Protein AF-A0A8G2L8F6-F1 (afdb_monomer)

pLDDT: mean 79.3, std 14.51, range [40.34, 96.12]

Radius of gyration: 39.28 Å; Cα contacts (8 Å, |Δi|>4): 86; chains: 1; bounding box: 61×31×142 Å

Secondary structure (DSSP, 8-state):
-----------------TTSPPHHHHHHHHHHHHHHHHHHHHHHHHHHHHHHHHHHTS---SSPEE--S-HHHHHHHHHHHHHPBPTTS-BS----HHHHHHHHHHHEE-TTSPBPPHHHHHHHHSTT--TTSPPGGGS---

Organism: Flavobacterium psychrophilum (NCBI:txid96345)

Nearest PDB structures (foldseek):
  1jqj-assembly2_D  TM=2.319E-01  e=8.504E+00  Escherichia coli

Solvent-accessible surface area (backbone atoms only — not comparable to full-atom values): 8877 Å² total; per-residue (Å²): 136,87,80,84,82,78,79,88,75,84,83,91,74,84,88,74,67,83,87,57,74,59,64,68,59,51,52,54,53,51,54,51,49,55,52,50,54,53,52,53,51,55,51,52,54,49,52,53,49,52,51,53,49,57,58,64,62,54,80,68,59,97,61,61,49,71,37,88,58,71,67,60,62,60,37,48,54,52,35,46,34,44,68,46,61,44,100,85,75,49,41,76,40,90,70,56,65,68,57,54,29,50,52,48,42,60,37,32,24,38,68,86,70,43,78,50,57,57,67,60,48,41,55,58,51,34,86,86,61,71,90,76,64,80,69,78,80,76,61,76,82,126

Sequence (142 aa):
MNEEICEYKQSEVYFINNKLLDYRKQCKALLKQIQNEKILKCQLEKEQLEEKSKMALEIKPSFKIQINGPINILTDAYKKMMYEIKPNGTPYIQYKIKEVTKFICDNYIDEHGNELSPLTIRTYLSPTRSDKDPNNDWKIKL

Structure (mmCIF, N/CA/C/O backbone):
data_AF-A0A8G2L8F6-F1
#
_entry.id   AF-A0A8G2L8F6-F1
#
loop_
_atom_site.group_PDB
_atom_site.id
_atom_site.type_symbol
_atom_site.label_atom_id
_atom_site.label_alt_id
_atom_site.label_comp_id
_atom_site.label_asym_id
_atom_site.label_entity_id
_atom_site.label_seq_id
_atom_site.pdbx_PDB_ins_code
_atom_site.Cartn_x
_atom_site.Cartn_y
_atom_site.Cartn_z
_atom_site.occupancy
_atom_site.B_iso_or_equiv
_atom_site.auth_seq_id
_atom_site.auth_comp_id
_atom_site.auth_asym_id
_atom_site.auth_atom_id
_atom_site.pdbx_PDB_model_num
ATOM 1 N N . MET A 1 1 ? -41.740 -8.939 103.542 1.00 40.34 1 MET A N 1
ATOM 2 C CA . MET A 1 1 ? -41.390 -9.612 102.276 1.00 40.34 1 MET A CA 1
ATOM 3 C C . MET A 1 1 ? -41.353 -8.548 101.199 1.00 40.34 1 MET A C 1
ATOM 5 O O . MET A 1 1 ? -42.232 -7.699 101.197 1.00 40.34 1 MET A O 1
ATOM 9 N N . ASN A 1 2 ? -40.265 -8.546 100.432 1.00 53.47 2 ASN A N 1
ATOM 10 C CA . ASN A 1 2 ? -39.854 -7.529 99.463 1.00 53.47 2 ASN A CA 1
ATOM 11 C C . ASN A 1 2 ? -40.694 -7.578 98.190 1.00 53.47 2 ASN A C 1
ATOM 13 O O . ASN A 1 2 ? -41.045 -8.674 97.778 1.00 53.47 2 ASN A O 1
ATOM 17 N N . GLU A 1 3 ? -40.852 -6.440 97.519 1.00 56.56 3 GLU A N 1
ATOM 18 C CA . GLU A 1 3 ? -41.017 -6.384 96.062 1.00 56.56 3 GLU A CA 1
ATOM 19 C C . GLU A 1 3 ? -40.528 -5.008 95.577 1.00 56.56 3 GLU A C 1
ATOM 21 O O . GLU A 1 3 ? -41.274 -4.036 95.491 1.00 56.56 3 GLU A O 1
ATOM 26 N N . GLU A 1 4 ? -39.216 -4.899 95.342 1.00 61.88 4 GLU A N 1
ATOM 27 C CA . GLU A 1 4 ? -38.662 -3.791 94.563 1.00 61.88 4 GLU A CA 1
ATOM 28 C C . GLU A 1 4 ? -39.094 -3.980 93.105 1.00 61.88 4 GLU A C 1
ATOM 30 O O . GLU A 1 4 ? -38.761 -4.979 92.466 1.00 61.88 4 GLU A O 1
ATOM 35 N N . ILE A 1 5 ? -39.860 -3.025 92.580 1.00 66.06 5 ILE A N 1
ATOM 36 C CA . ILE A 1 5 ? -40.284 -3.019 91.181 1.00 66.06 5 ILE A CA 1
ATOM 37 C C . ILE A 1 5 ? -39.079 -2.587 90.342 1.00 66.06 5 ILE A C 1
ATOM 39 O O . ILE A 1 5 ? -38.705 -1.416 90.326 1.00 66.06 5 ILE A O 1
ATOM 43 N N . CYS A 1 6 ? -38.448 -3.533 89.650 1.00 64.56 6 CYS A N 1
ATOM 44 C CA . CYS A 1 6 ? -37.399 -3.208 88.691 1.00 64.56 6 CYS A CA 1
ATOM 45 C C . CYS A 1 6 ? -38.013 -2.564 87.437 1.00 64.56 6 CYS A C 1
ATOM 47 O O . CYS A 1 6 ? -38.736 -3.220 86.686 1.00 64.56 6 CYS A O 1
ATOM 49 N N . GLU A 1 7 ? -37.697 -1.293 87.179 1.00 68.50 7 GLU A N 1
ATOM 50 C CA . GLU A 1 7 ? -38.024 -0.640 85.909 1.00 68.50 7 GLU A CA 1
ATOM 51 C C . GLU A 1 7 ? -37.225 -1.265 84.758 1.00 68.50 7 GLU A C 1
ATOM 53 O O . GLU A 1 7 ? -35.993 -1.333 84.782 1.00 68.50 7 GLU A O 1
ATOM 58 N N . TYR A 1 8 ? -37.932 -1.703 83.716 1.00 67.12 8 TYR A N 1
ATOM 59 C CA . TYR A 1 8 ? -37.313 -2.207 82.496 1.00 67.12 8 TYR A CA 1
ATOM 60 C C . TYR A 1 8 ? -36.622 -1.065 81.735 1.00 67.12 8 TYR A C 1
ATOM 62 O O . TYR A 1 8 ? -37.269 -0.098 81.335 1.00 67.12 8 TYR A O 1
ATOM 70 N N . LYS A 1 9 ? -35.313 -1.196 81.486 1.00 68.69 9 LYS A N 1
ATOM 71 C CA . LYS A 1 9 ? -34.552 -0.312 80.589 1.00 68.69 9 LYS A CA 1
ATOM 72 C C . LYS A 1 9 ? -34.120 -1.086 79.351 1.00 68.69 9 LYS A C 1
ATOM 74 O O . LYS A 1 9 ? -33.413 -2.087 79.450 1.00 68.69 9 LYS A O 1
ATOM 79 N N . GLN A 1 10 ? -34.540 -0.610 78.183 1.00 64.50 10 GLN A N 1
ATOM 80 C CA . GLN A 1 10 ? -34.132 -1.178 76.903 1.00 64.50 10 GLN A CA 1
ATOM 81 C C . GLN A 1 10 ? -32.658 -0.835 76.629 1.00 64.50 10 GLN A C 1
ATOM 83 O O . GLN A 1 10 ? -32.225 0.295 76.839 1.00 64.50 10 GLN A O 1
ATOM 88 N N . SER A 1 11 ? -31.874 -1.823 76.197 1.00 64.94 11 SER A N 1
ATOM 89 C CA . SER A 1 11 ? -30.450 -1.649 75.890 1.00 64.94 11 SER A CA 1
ATOM 90 C C . SER A 1 11 ? -30.260 -0.837 74.602 1.00 64.94 11 SER A C 1
ATOM 92 O O . SER A 1 11 ? -30.770 -1.221 73.551 1.00 64.94 11 SER A O 1
ATOM 94 N N . GLU A 1 12 ? -29.492 0.254 74.661 1.00 69.62 12 GLU A N 1
ATOM 95 C CA . GLU A 1 12 ? -29.012 0.966 73.472 1.00 69.62 12 GLU A CA 1
ATOM 96 C C . GLU A 1 12 ? -27.651 0.418 73.036 1.00 69.62 12 GLU A C 1
ATOM 98 O O . GLU A 1 12 ? -26.626 0.905 73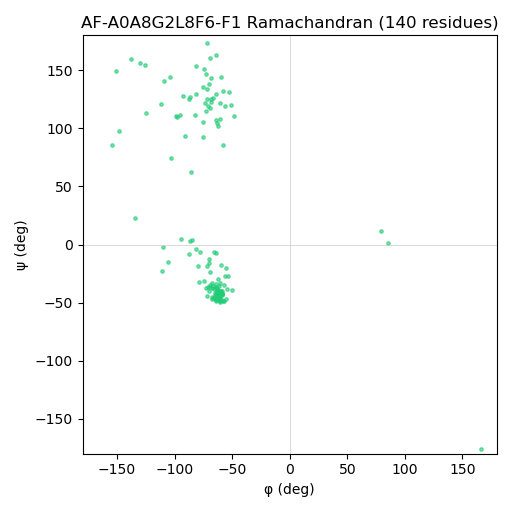.500 1.00 69.62 12 GLU A O 1
ATOM 103 N N . VAL A 1 13 ? -27.605 -0.550 72.114 1.00 63.72 13 VAL A N 1
ATOM 104 C CA . VAL A 1 13 ? -26.415 -0.712 71.258 1.00 63.72 13 VAL A CA 1
ATOM 105 C C . VAL A 1 13 ? -26.809 -1.253 69.883 1.00 63.72 13 VAL A C 1
ATOM 107 O O . VAL A 1 13 ? -26.926 -2.458 69.670 1.00 63.72 13 VAL A O 1
ATOM 110 N N . TYR A 1 14 ? -26.940 -0.362 68.903 1.00 60.81 14 TYR A N 1
ATOM 111 C CA . TYR A 1 14 ? -26.809 -0.733 67.494 1.00 60.81 14 TYR A CA 1
ATOM 112 C C . TYR A 1 14 ? -25.315 -0.769 67.161 1.00 60.81 14 TYR A C 1
ATOM 114 O O . TYR A 1 14 ? -24.636 0.256 67.156 1.00 60.81 14 TYR A O 1
ATOM 122 N N . PHE A 1 15 ? -24.781 -1.962 66.905 1.00 64.44 15 PHE A N 1
ATOM 123 C CA . PHE A 1 15 ? -23.413 -2.139 66.427 1.00 64.44 15 PHE A CA 1
ATOM 124 C C . PHE A 1 15 ? -23.258 -1.480 65.045 1.00 64.44 15 PHE A C 1
ATOM 126 O O . PHE A 1 15 ? -23.724 -2.011 64.03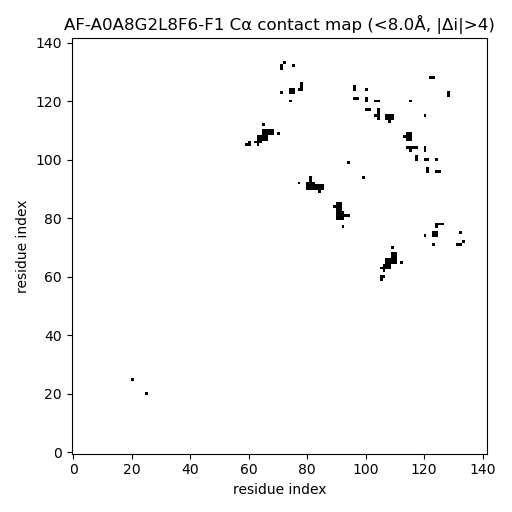8 1.00 64.44 15 PHE A O 1
A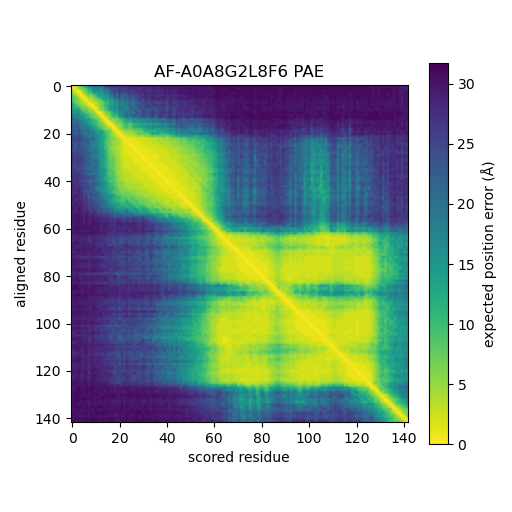TOM 133 N N . ILE A 1 16 ? -22.603 -0.316 64.987 1.00 62.03 16 ILE A N 1
ATOM 134 C CA . ILE A 1 16 ? -22.222 0.337 63.729 1.00 62.03 16 ILE A CA 1
ATOM 135 C C . ILE A 1 16 ? -20.777 -0.060 63.420 1.00 62.03 16 ILE A C 1
ATOM 137 O O . ILE A 1 16 ? -19.836 0.325 64.115 1.00 62.03 16 ILE A O 1
ATOM 141 N N . ASN A 1 17 ? -20.587 -0.861 62.371 1.00 66.88 17 ASN A N 1
ATOM 142 C CA . ASN A 1 17 ? -19.259 -1.268 61.927 1.00 66.88 17 ASN A CA 1
ATOM 143 C C . ASN A 1 17 ? -18.558 -0.110 61.196 1.00 66.88 17 ASN A C 1
ATOM 14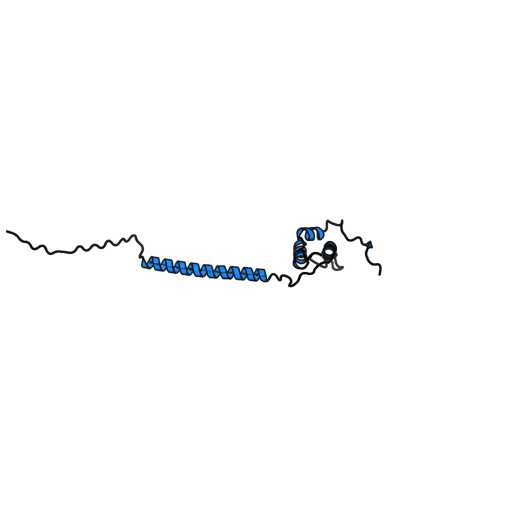5 O O . ASN A 1 17 ? -18.661 0.023 59.977 1.00 66.88 17 ASN A O 1
ATOM 149 N N . ASN A 1 18 ? -17.789 0.690 61.935 1.00 66.19 18 ASN A N 1
ATOM 150 C CA . ASN A 1 18 ? -17.025 1.823 61.398 1.00 66.19 18 ASN A CA 1
ATOM 151 C C . ASN A 1 18 ? -15.911 1.431 60.403 1.00 66.19 18 ASN A C 1
ATOM 153 O O . ASN A 1 18 ? -15.300 2.315 59.805 1.00 66.19 18 ASN A O 1
ATOM 157 N N . LYS A 1 19 ? -15.617 0.133 60.217 1.00 71.94 19 LYS A N 1
ATOM 158 C CA . LYS A 1 19 ? -14.649 -0.332 59.206 1.00 71.94 19 LYS A CA 1
ATOM 159 C C . LYS A 1 19 ? -15.248 -0.386 57.800 1.00 71.94 19 LYS A C 1
ATOM 161 O O . LYS A 1 19 ? -14.498 -0.442 56.828 1.00 71.94 19 LYS A O 1
ATOM 166 N N . LEU A 1 20 ? -16.575 -0.398 57.677 1.00 69.00 20 LEU A N 1
ATOM 167 C CA . LEU A 1 20 ? -17.252 -0.385 56.384 1.00 69.00 20 LEU A CA 1
ATOM 168 C C . LEU A 1 20 ? -17.433 1.060 55.917 1.00 69.00 20 LEU A C 1
ATOM 170 O O . LEU A 1 20 ? -17.980 1.896 56.635 1.00 69.00 20 LEU A O 1
ATOM 174 N N . LEU A 1 21 ? -16.982 1.358 54.695 1.00 69.25 21 LEU A N 1
ATOM 175 C CA . LEU A 1 21 ? -17.289 2.638 54.062 1.00 69.25 21 LEU A CA 1
ATOM 176 C C . LEU A 1 21 ? -18.803 2.794 53.917 1.00 69.25 21 LEU A C 1
ATOM 178 O O . LEU A 1 21 ? -19.504 1.844 53.575 1.00 69.25 21 LEU A O 1
ATOM 182 N N . ASP A 1 22 ? -19.282 4.024 54.078 1.00 80.62 22 ASP A N 1
ATOM 183 C CA . ASP A 1 22 ? -20.681 4.374 53.855 1.00 80.62 22 ASP A CA 1
ATOM 184 C C . ASP A 1 22 ? -21.162 3.882 52.475 1.00 80.62 22 ASP A C 1
ATOM 186 O O . ASP A 1 22 ? -20.625 4.263 51.429 1.00 80.62 22 ASP A O 1
ATOM 190 N N . TYR A 1 23 ? -22.176 3.016 52.477 1.00 83.88 23 TYR A N 1
ATOM 191 C CA . TYR A 1 23 ? -22.697 2.366 51.273 1.00 83.88 23 TYR A CA 1
ATOM 192 C C . TYR A 1 23 ? -23.142 3.379 50.208 1.00 83.88 23 TYR A C 1
ATOM 194 O O . TYR A 1 23 ? -22.932 3.182 49.009 1.00 83.88 23 TYR A O 1
ATOM 202 N N . ARG A 1 24 ? -23.691 4.523 50.630 1.00 84.44 24 ARG A N 1
ATOM 203 C CA . ARG A 1 24 ? -24.129 5.586 49.722 1.00 84.44 24 ARG A CA 1
ATOM 204 C C . ARG A 1 24 ? -22.937 6.263 49.046 1.00 84.44 24 ARG A C 1
ATOM 206 O O . ARG A 1 24 ? -23.026 6.596 47.862 1.00 84.44 24 ARG A O 1
ATOM 213 N N . LYS A 1 25 ? -21.815 6.441 49.754 1.00 87.25 25 LYS A N 1
ATOM 214 C CA . LYS A 1 25 ? -20.548 6.907 49.158 1.00 87.25 25 LYS A CA 1
ATOM 215 C C . LYS A 1 25 ? -20.012 5.906 48.134 1.00 87.25 25 LYS A C 1
ATOM 217 O O . LYS A 1 25 ? -19.609 6.333 47.054 1.00 87.25 25 LYS A O 1
ATOM 222 N N . GLN A 1 26 ? -20.075 4.606 48.425 1.00 85.94 26 GLN A N 1
ATOM 223 C CA . GLN A 1 26 ? -19.657 3.559 47.481 1.00 85.94 26 GLN A CA 1
ATOM 224 C C . GLN A 1 26 ? -20.513 3.570 46.206 1.00 85.94 26 GLN A C 1
ATOM 226 O O . GLN A 1 26 ? -19.972 3.598 45.102 1.00 85.94 26 GLN A O 1
ATOM 231 N N . CYS A 1 27 ? -21.840 3.669 46.342 1.00 89.25 27 CYS A N 1
ATOM 232 C CA . CYS A 1 27 ? -22.753 3.765 45.198 1.00 89.25 27 CYS A CA 1
ATOM 233 C C . CYS A 1 27 ? -22.449 4.985 44.313 1.00 89.25 27 CYS A C 1
ATOM 235 O O . CYS A 1 27 ? -22.441 4.881 43.087 1.00 89.25 27 CYS A O 1
ATOM 237 N N . LYS A 1 28 ? -22.159 6.147 44.917 1.00 93.88 28 LYS A N 1
ATOM 238 C CA . LYS A 1 28 ? -21.779 7.362 44.172 1.00 93.88 28 LYS A CA 1
ATOM 239 C C . LYS A 1 28 ? -20.453 7.198 43.428 1.00 93.88 28 LYS A C 1
ATOM 241 O O . LYS A 1 28 ? -20.346 7.642 42.287 1.00 93.88 28 LYS A O 1
ATOM 246 N N . ALA A 1 29 ? -19.458 6.577 44.062 1.00 89.56 29 ALA A N 1
ATOM 247 C CA . ALA A 1 29 ? -18.168 6.308 43.433 1.00 89.56 29 ALA A CA 1
ATOM 248 C C . ALA A 1 29 ? -18.322 5.363 42.232 1.00 89.56 29 ALA A C 1
ATOM 250 O O . ALA A 1 29 ? -17.801 5.656 41.156 1.00 89.56 29 ALA A O 1
ATOM 251 N N . LEU A 1 30 ? -19.119 4.302 42.385 1.00 93.25 30 LEU A N 1
ATOM 252 C CA . LEU A 1 30 ? -19.406 3.350 41.316 1.00 93.25 30 LEU A CA 1
ATOM 253 C C . LEU A 1 30 ? -20.136 4.009 40.137 1.00 93.25 30 LEU A C 1
ATOM 255 O O . LEU A 1 30 ? -19.749 3.820 38.987 1.00 93.25 30 LEU A O 1
ATOM 259 N N . LEU A 1 31 ? -21.147 4.842 40.404 1.00 95.00 31 LEU A N 1
ATOM 260 C CA . LEU A 1 31 ? -21.847 5.594 39.354 1.00 95.00 31 LEU A CA 1
ATOM 261 C C . LEU A 1 31 ? -20.896 6.493 38.559 1.00 95.00 31 LEU A C 1
ATOM 263 O O . LEU A 1 31 ? -20.974 6.538 37.331 1.00 95.00 31 LEU A O 1
ATOM 267 N N . LYS A 1 32 ? -19.977 7.175 39.251 1.00 95.56 32 LYS A N 1
ATOM 268 C CA . LYS A 1 32 ? -18.961 8.016 38.610 1.00 95.56 32 LYS A CA 1
ATOM 269 C C . LYS A 1 32 ? -18.014 7.186 37.741 1.00 95.56 32 LYS A C 1
ATOM 271 O O . LYS A 1 32 ? -17.693 7.599 36.631 1.00 95.56 32 LYS A O 1
ATOM 276 N N . GLN A 1 33 ? -17.601 6.013 38.218 1.00 94.44 33 GLN A N 1
ATOM 277 C CA . GLN A 1 33 ? -16.764 5.102 37.442 1.00 94.44 33 GLN A CA 1
ATOM 278 C C . GLN A 1 33 ? -17.473 4.646 36.158 1.00 94.44 33 GLN A C 1
ATOM 280 O O . GLN A 1 33 ? -16.911 4.790 35.077 1.00 94.44 33 GLN A O 1
ATOM 285 N N . ILE A 1 34 ? -18.733 4.211 36.254 1.00 96.12 34 ILE A N 1
ATOM 286 C CA . ILE A 1 34 ? -19.535 3.790 35.093 1.00 96.12 34 ILE A CA 1
ATOM 287 C C . ILE A 1 34 ? -19.687 4.933 34.077 1.00 96.12 34 ILE A C 1
ATOM 289 O O . ILE A 1 34 ? -19.625 4.713 32.867 1.00 96.12 34 ILE A O 1
ATOM 293 N N . GLN A 1 35 ? -19.893 6.168 34.542 1.00 94.81 35 GLN A N 1
ATOM 294 C CA . GLN A 1 35 ? -19.975 7.331 33.654 1.00 94.81 35 GLN A CA 1
ATOM 295 C C . GLN A 1 35 ? -18.649 7.599 32.937 1.00 94.81 35 GLN A C 1
ATOM 297 O O . GLN A 1 35 ? -18.650 7.832 31.728 1.00 94.81 35 GLN A O 1
ATOM 302 N N . ASN A 1 36 ? -17.527 7.515 33.652 1.00 95.56 36 ASN A N 1
ATOM 303 C CA . ASN A 1 36 ? -16.202 7.684 33.062 1.00 95.56 36 ASN A CA 1
ATOM 304 C C . ASN A 1 36 ? -15.902 6.605 32.014 1.00 95.56 36 ASN A C 1
ATOM 306 O O . ASN A 1 36 ? -15.442 6.933 30.922 1.00 95.56 36 ASN A O 1
ATOM 310 N N . GLU A 1 37 ? -16.209 5.339 32.307 1.00 94.69 37 GLU A N 1
ATOM 311 C CA . GLU A 1 37 ? -16.034 4.228 31.363 1.00 94.69 37 GLU A CA 1
ATOM 312 C C . GLU A 1 37 ? -16.844 4.446 30.075 1.00 94.69 37 GLU A C 1
ATOM 314 O O . GLU A 1 37 ? -16.335 4.230 28.975 1.00 94.69 37 GLU A O 1
ATOM 319 N N . LYS A 1 38 ? -18.078 4.960 30.185 1.00 94.31 38 LYS A N 1
ATOM 320 C CA . LYS A 1 38 ? -18.897 5.320 29.014 1.00 94.31 38 LYS 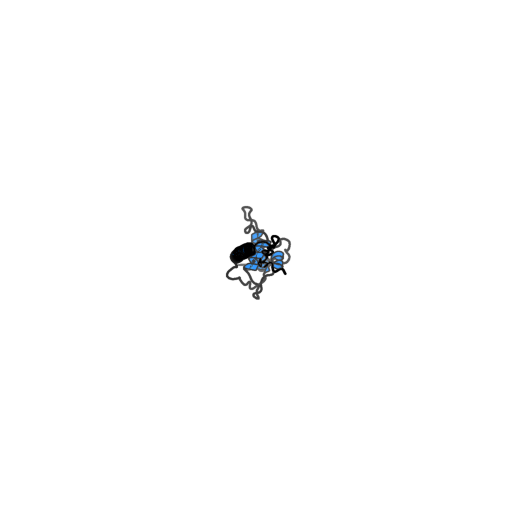A CA 1
ATOM 321 C C . LYS A 1 38 ? -18.268 6.431 28.174 1.00 94.31 38 LYS A C 1
ATOM 323 O O . LYS A 1 38 ? -18.273 6.335 26.950 1.00 94.31 38 LYS A O 1
ATOM 328 N N . ILE A 1 39 ? -17.731 7.473 28.811 1.00 95.81 39 ILE A N 1
ATOM 329 C CA . ILE A 1 39 ? -17.082 8.590 28.106 1.00 95.81 39 ILE A CA 1
ATOM 330 C C . ILE A 1 39 ? -15.842 8.098 27.356 1.00 95.81 39 ILE A C 1
ATOM 332 O O . ILE A 1 39 ? -15.701 8.392 26.169 1.00 95.81 39 ILE A O 1
ATOM 336 N N . LEU A 1 40 ? -14.992 7.311 28.021 1.00 94.50 40 LEU A N 1
ATOM 337 C CA . LEU A 1 40 ? -13.789 6.728 27.420 1.00 94.50 40 LEU A CA 1
ATOM 338 C C . LEU A 1 40 ? -14.132 5.850 26.213 1.00 94.50 40 LEU A C 1
ATOM 340 O O . LEU A 1 40 ? -13.498 5.960 25.166 1.00 94.50 40 LEU A O 1
ATOM 344 N N . LYS A 1 41 ? -15.181 5.027 26.323 1.00 94.69 41 LYS A N 1
ATOM 345 C CA . LYS A 1 41 ? -15.639 4.192 25.209 1.00 94.69 41 LYS A CA 1
ATOM 346 C C . LYS A 1 41 ? -16.085 5.032 24.005 1.00 94.69 41 LYS A C 1
ATOM 348 O O . LYS A 1 41 ? -15.663 4.753 22.888 1.00 94.69 41 LYS A O 1
ATOM 353 N N . CYS A 1 42 ? -16.863 6.093 24.231 1.00 92.00 42 CYS A N 1
ATOM 354 C CA . CYS A 1 42 ? -17.269 7.014 23.165 1.00 92.00 42 CYS A CA 1
ATOM 355 C C . CYS A 1 42 ? -16.077 7.723 22.499 1.00 92.00 42 CYS A C 1
ATOM 357 O O . CYS A 1 42 ? -16.128 8.003 21.304 1.00 92.00 42 CYS A O 1
ATOM 359 N N . GLN A 1 43 ? -15.026 8.056 23.254 1.00 93.50 43 GLN A N 1
ATOM 360 C CA . GLN A 1 43 ? -13.813 8.670 22.700 1.00 93.50 43 GLN A CA 1
ATOM 361 C C . GLN A 1 43 ? -13.062 7.686 21.797 1.00 93.50 43 GLN A C 1
ATOM 363 O O . GLN A 1 43 ? -12.773 8.022 20.652 1.00 93.50 43 GLN A O 1
ATOM 368 N N . LEU A 1 44 ? -12.863 6.449 22.260 1.00 92.81 44 LEU A N 1
ATOM 369 C CA . LEU A 1 44 ? -12.229 5.390 21.469 1.00 92.81 44 LEU A CA 1
ATOM 370 C C . LEU A 1 44 ? -12.996 5.079 20.177 1.00 92.81 44 LEU A C 1
ATOM 372 O O . LEU A 1 44 ? -12.391 4.914 19.122 1.00 92.81 44 LEU A O 1
ATOM 376 N N . GLU A 1 45 ? -14.327 5.016 20.232 1.00 92.12 45 GLU A N 1
ATOM 377 C CA . GLU A 1 45 ? -15.155 4.775 19.043 1.00 92.12 45 GLU A CA 1
ATOM 378 C C . GLU A 1 45 ? -15.010 5.899 18.001 1.00 92.12 45 GLU A C 1
ATOM 380 O O . GLU A 1 45 ? -14.955 5.622 16.800 1.00 92.12 45 GLU A O 1
ATOM 385 N N . LYS A 1 46 ? -14.895 7.159 18.444 1.00 89.06 46 LYS A N 1
ATOM 386 C CA . LYS A 1 46 ? -14.637 8.302 17.554 1.00 89.06 46 LYS A CA 1
ATOM 387 C C . LYS A 1 46 ? -13.254 8.228 16.919 1.00 89.06 46 LYS A C 1
ATOM 389 O O . LYS A 1 46 ? -13.156 8.378 15.706 1.00 89.06 46 LYS A O 1
ATOM 394 N N . GLU A 1 47 ? -12.219 7.939 17.702 1.00 86.56 47 GLU A N 1
ATOM 395 C CA . GLU A 1 47 ? -10.849 7.781 17.195 1.00 86.56 47 GLU A CA 1
ATOM 396 C C . GLU A 1 47 ? -10.767 6.664 16.145 1.00 86.56 47 GLU A C 1
ATOM 398 O O . GLU A 1 47 ? -10.203 6.863 15.071 1.00 86.56 47 GLU A O 1
ATOM 403 N N . GLN A 1 48 ? -11.419 5.523 16.391 1.00 85.31 48 GLN A N 1
ATOM 404 C CA . GLN A 1 48 ? -11.488 4.423 15.424 1.00 85.31 48 GLN A CA 1
ATOM 405 C C . GLN A 1 48 ? -12.236 4.804 14.140 1.00 85.31 48 GLN A C 1
ATOM 407 O O . GLN A 1 48 ? -11.875 4.347 13.053 1.00 85.31 48 GLN A O 1
ATOM 412 N N . LEU A 1 49 ? -13.297 5.610 14.235 1.00 81.06 49 LEU A N 1
ATOM 413 C CA . LEU A 1 49 ? -14.031 6.090 13.063 1.00 81.06 49 LEU A CA 1
ATOM 414 C C . LEU A 1 49 ? -13.202 7.107 12.263 1.00 81.06 49 LEU A C 1
ATOM 416 O O . LEU A 1 49 ? -13.182 7.061 11.030 1.00 81.06 49 LEU A O 1
ATOM 420 N N . GLU A 1 50 ? -12.483 7.995 12.945 1.00 79.19 50 GLU A N 1
ATOM 421 C CA . GLU A 1 50 ? -11.541 8.935 12.333 1.00 79.19 50 GLU A CA 1
ATOM 422 C C . GLU A 1 50 ? -10.374 8.211 11.648 1.00 79.19 50 GLU A C 1
ATOM 424 O O . GLU A 1 50 ? -9.980 8.575 10.543 1.00 79.19 50 GLU A O 1
ATOM 429 N N . GLU A 1 51 ? -9.847 7.147 12.247 1.00 75.69 51 GLU A N 1
ATOM 430 C CA . GLU A 1 51 ? -8.794 6.333 11.640 1.00 75.69 51 GLU A CA 1
ATOM 431 C C 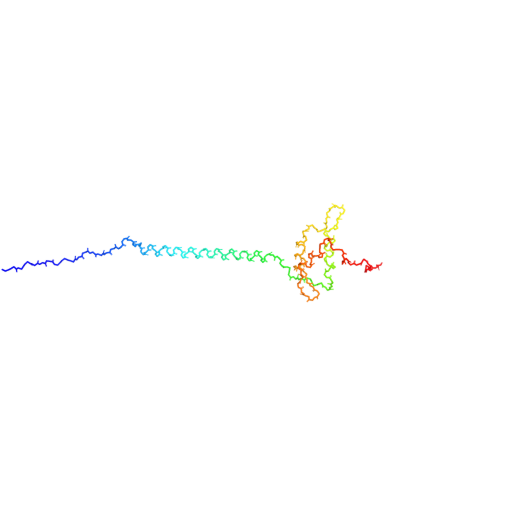. GLU A 1 51 ? -9.306 5.580 10.403 1.00 75.69 51 GLU A C 1
ATOM 433 O O . GLU A 1 51 ? -8.694 5.649 9.337 1.00 75.69 51 GLU A O 1
ATOM 438 N N . LYS A 1 52 ? -10.491 4.961 10.483 1.00 71.75 52 LYS A N 1
ATOM 439 C CA . LYS A 1 52 ? -11.137 4.307 9.330 1.00 71.75 52 LYS A CA 1
ATOM 440 C C . LYS A 1 52 ? -11.455 5.279 8.198 1.00 71.75 52 LYS A C 1
ATOM 442 O O . LYS A 1 52 ? -11.288 4.928 7.034 1.00 71.75 52 LYS A O 1
ATOM 447 N N . SER A 1 53 ? -11.908 6.490 8.515 1.00 63.75 53 SER A N 1
ATOM 448 C CA . SER A 1 53 ? -12.184 7.523 7.508 1.00 63.75 53 SER A CA 1
ATOM 449 C C . SER A 1 53 ? -10.902 8.081 6.886 1.00 63.75 53 SER A C 1
ATOM 451 O O . SER A 1 53 ? -10.867 8.274 5.675 1.00 63.75 53 SER A O 1
ATOM 453 N N . LYS A 1 54 ? -9.814 8.237 7.653 1.00 63.22 54 LYS A N 1
ATOM 454 C CA . LYS A 1 54 ? -8.478 8.549 7.109 1.00 63.22 54 LYS A CA 1
ATOM 455 C C . LYS A 1 54 ? -7.944 7.434 6.207 1.00 63.22 54 LYS A C 1
ATOM 457 O O . LYS A 1 54 ? -7.371 7.732 5.166 1.00 63.22 54 LYS A O 1
ATOM 462 N N . MET A 1 55 ? -8.178 6.167 6.554 1.00 59.75 55 MET A N 1
ATOM 463 C CA . MET A 1 55 ? -7.848 5.032 5.685 1.00 59.75 55 MET A CA 1
ATOM 464 C C . MET A 1 55 ? -8.717 4.990 4.420 1.00 59.75 55 MET A C 1
ATOM 466 O O . MET A 1 55 ? -8.218 4.668 3.350 1.00 59.75 55 MET A O 1
ATOM 470 N N . ALA A 1 56 ? -10.001 5.348 4.513 1.00 55.22 56 ALA A N 1
ATOM 471 C CA . ALA A 1 56 ? -10.898 5.451 3.359 1.00 55.22 56 ALA A CA 1
ATOM 472 C C . ALA A 1 56 ? -10.593 6.665 2.455 1.00 55.22 56 ALA A C 1
ATOM 474 O O . ALA A 1 56 ? -11.009 6.685 1.299 1.00 55.22 56 ALA A O 1
ATOM 475 N N . LEU A 1 57 ? -9.861 7.659 2.972 1.00 54.12 57 LEU A N 1
ATOM 476 C CA . LEU A 1 57 ? -9.313 8.791 2.219 1.00 54.12 57 LEU A CA 1
ATOM 477 C C . LEU A 1 57 ? -8.007 8.451 1.480 1.00 54.12 57 LEU A C 1
ATOM 479 O O . LEU A 1 57 ? -7.530 9.291 0.715 1.00 54.12 57 LEU A O 1
ATOM 483 N N . GLU A 1 58 ? -7.439 7.243 1.631 1.00 57.03 58 GLU A N 1
ATOM 484 C CA . GLU A 1 58 ? -6.569 6.717 0.575 1.00 57.03 58 GLU A CA 1
ATOM 485 C C . GLU A 1 58 ? -7.451 6.573 -0.668 1.00 57.03 58 GLU A C 1
ATOM 487 O O . GLU A 1 58 ? -8.278 5.667 -0.745 1.00 57.03 58 GLU A O 1
ATOM 492 N N . ILE A 1 59 ? -7.327 7.528 -1.596 1.00 61.25 59 ILE A N 1
ATOM 493 C CA . ILE A 1 59 ? -8.062 7.608 -2.861 1.00 61.25 59 ILE A CA 1
ATOM 494 C C . ILE A 1 59 ? -7.788 6.320 -3.637 1.00 61.25 59 ILE A C 1
ATOM 496 O O . ILE A 1 59 ? -6.860 6.234 -4.440 1.00 61.25 59 ILE A O 1
ATOM 500 N N . LYS A 1 60 ? -8.573 5.282 -3.359 1.00 60.28 60 LYS A N 1
ATOM 501 C CA . LYS A 1 60 ? -8.542 4.050 -4.125 1.00 60.28 60 LYS A CA 1
ATOM 502 C C . LYS A 1 60 ? -9.097 4.421 -5.499 1.00 60.28 60 LYS A C 1
ATOM 504 O O . LYS A 1 60 ? -10.174 5.023 -5.560 1.00 60.28 60 LYS A O 1
ATOM 509 N N . PRO A 1 61 ? -8.368 4.159 -6.591 1.00 63.25 61 PRO A N 1
ATOM 510 C CA . PRO A 1 61 ? -8.806 4.588 -7.907 1.00 63.25 61 PRO A CA 1
ATOM 511 C C . PRO A 1 61 ? -10.187 3.993 -8.199 1.00 63.25 61 PRO A C 1
ATOM 513 O O . PRO A 1 61 ? -10.425 2.806 -7.977 1.00 63.25 61 PRO A O 1
ATOM 516 N N . SER A 1 62 ? -11.112 4.840 -8.661 1.00 67.94 62 SER A N 1
ATOM 517 C CA . SER A 1 62 ? -12.513 4.464 -8.916 1.00 67.94 62 SER A CA 1
ATOM 518 C C . SER A 1 62 ? -12.651 3.342 -9.951 1.00 67.94 62 SER A C 1
ATOM 520 O O . SER A 1 62 ? -13.714 2.735 -10.054 1.00 67.94 62 SER A O 1
ATOM 522 N N . PHE A 1 63 ? -11.604 3.091 -10.735 1.00 80.44 63 PHE A N 1
ATOM 523 C CA . PHE A 1 63 ? -11.517 2.017 -11.709 1.00 80.44 63 PHE A CA 1
ATOM 524 C C . PHE A 1 63 ? -10.049 1.595 -11.873 1.00 80.44 63 PHE A C 1
ATOM 526 O O . PHE A 1 63 ? -9.150 2.423 -11.722 1.00 80.44 63 PHE A O 1
ATOM 533 N N . LYS A 1 64 ? -9.809 0.317 -12.189 1.00 89.62 64 LYS A N 1
ATOM 534 C CA . LYS A 1 64 ? -8.487 -0.192 -12.583 1.00 89.62 64 LYS A CA 1
ATOM 535 C C . LYS A 1 64 ? -8.447 -0.414 -14.095 1.00 89.62 64 LYS A C 1
ATOM 537 O O . LYS A 1 64 ? -9.446 -0.818 -14.687 1.00 89.62 64 LYS A O 1
ATOM 542 N N . ILE A 1 65 ? -7.299 -0.163 -14.714 1.00 91.00 65 ILE A N 1
ATOM 543 C CA . ILE A 1 65 ? -7.071 -0.374 -16.145 1.00 91.00 65 ILE A CA 1
ATOM 544 C C . ILE A 1 65 ? -6.611 -1.816 -16.370 1.00 91.00 65 ILE A C 1
ATOM 546 O O . ILE A 1 65 ? -5.619 -2.256 -15.790 1.00 91.00 65 ILE A O 1
ATOM 550 N N . GLN A 1 66 ? -7.312 -2.540 -17.239 1.00 92.12 66 GLN A N 1
ATOM 551 C CA . GLN A 1 66 ? -6.910 -3.880 -17.658 1.00 92.12 66 GLN A CA 1
ATOM 552 C C . GLN A 1 66 ? -5.849 -3.817 -18.749 1.00 92.12 66 GLN A C 1
ATOM 554 O O . GLN A 1 66 ? -6.016 -3.125 -19.756 1.00 92.12 66 GLN A O 1
ATOM 559 N N . ILE A 1 67 ? -4.764 -4.556 -18.548 1.00 89.38 67 ILE A N 1
ATOM 560 C CA . ILE A 1 67 ? -3.681 -4.672 -19.518 1.00 89.38 67 ILE A CA 1
ATOM 561 C C . ILE A 1 67 ? -3.887 -5.965 -20.297 1.00 89.38 67 ILE A C 1
ATOM 563 O O . ILE A 1 67 ? -3.692 -7.053 -19.773 1.00 89.38 67 ILE A O 1
ATOM 567 N N . ASN A 1 68 ? -4.249 -5.845 -21.570 1.00 88.62 68 ASN A N 1
ATOM 568 C CA . ASN A 1 68 ? -4.410 -6.993 -22.463 1.00 88.62 68 ASN A CA 1
ATOM 569 C C . ASN A 1 68 ? -3.063 -7.367 -23.098 1.00 88.62 68 ASN A C 1
ATOM 571 O O . ASN A 1 68 ? -2.873 -7.221 -24.306 1.00 88.62 68 ASN A O 1
ATOM 575 N N . GLY A 1 69 ? -2.093 -7.762 -22.275 1.00 84.81 69 GLY A N 1
ATOM 576 C CA . GLY A 1 69 ? -0.767 -8.149 -22.745 1.00 84.81 69 GLY A CA 1
ATOM 577 C C . GLY A 1 69 ? 0.276 -8.244 -21.632 1.00 84.81 69 GLY A C 1
ATOM 578 O O . GLY A 1 69 ? -0.040 -8.051 -20.459 1.00 84.81 69 GLY A O 1
ATOM 579 N N . PRO A 1 70 ? 1.546 -8.513 -21.985 1.00 87.88 70 PRO A N 1
ATOM 580 C CA . PRO A 1 70 ? 2.594 -8.736 -21.000 1.00 87.88 70 PRO A CA 1
ATOM 581 C C . PRO A 1 70 ? 2.816 -7.518 -20.096 1.00 87.88 70 PRO A C 1
ATOM 583 O O . PRO A 1 70 ? 3.207 -6.445 -20.567 1.00 87.88 70 PRO A O 1
ATOM 586 N N . ILE A 1 71 ? 2.671 -7.713 -18.781 1.00 88.19 71 ILE A N 1
ATOM 587 C CA . ILE A 1 71 ? 2.873 -6.674 -17.755 1.00 88.19 71 ILE A CA 1
ATOM 588 C C . ILE A 1 71 ? 4.240 -5.974 -17.851 1.00 88.19 71 ILE A C 1
ATOM 590 O O . ILE A 1 71 ? 4.371 -4.800 -17.502 1.00 88.19 71 ILE A O 1
ATOM 594 N N . ASN A 1 72 ? 5.243 -6.679 -18.382 1.00 86.50 72 ASN A N 1
ATOM 595 C CA . ASN A 1 72 ? 6.601 -6.182 -18.583 1.00 86.50 72 ASN A CA 1
ATOM 596 C C . ASN A 1 72 ? 6.631 -4.890 -19.402 1.00 86.50 72 ASN A C 1
ATOM 598 O O . ASN A 1 72 ? 7.379 -3.979 -19.070 1.00 86.50 72 ASN A O 1
ATOM 602 N N . ILE A 1 73 ? 5.774 -4.778 -20.421 1.00 87.69 73 ILE A N 1
ATOM 603 C CA . ILE A 1 73 ? 5.729 -3.605 -21.302 1.00 87.69 73 ILE A CA 1
ATOM 604 C C . ILE A 1 73 ? 5.376 -2.350 -20.496 1.00 87.69 73 ILE A C 1
ATOM 606 O O . ILE A 1 73 ? 6.021 -1.310 -20.644 1.00 87.69 73 ILE A O 1
ATOM 610 N N . LEU A 1 74 ? 4.379 -2.457 -19.609 1.00 90.69 74 LEU A N 1
ATOM 611 C CA . LEU A 1 74 ? 3.995 -1.356 -18.731 1.00 90.69 74 LEU A CA 1
ATOM 612 C C . LEU A 1 74 ? 5.137 -1.020 -17.767 1.00 90.69 74 LEU A C 1
ATOM 614 O O . LEU A 1 74 ? 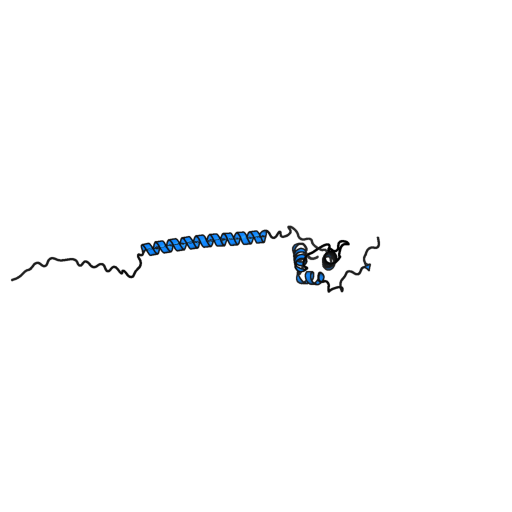5.511 0.145 -17.630 1.00 90.69 74 LEU A O 1
ATOM 618 N N . THR A 1 75 ? 5.708 -2.028 -17.103 1.00 90.12 75 THR A N 1
ATOM 619 C CA . THR A 1 75 ? 6.776 -1.795 -16.122 1.00 90.12 75 THR A CA 1
ATOM 620 C C . THR A 1 75 ? 8.033 -1.212 -16.757 1.00 90.12 75 THR A C 1
ATOM 622 O O . THR A 1 75 ? 8.667 -0.360 -16.140 1.00 90.12 75 THR A O 1
ATOM 625 N N . ASP A 1 76 ? 8.360 -1.586 -17.992 1.00 89.56 76 ASP A N 1
ATOM 626 C CA . ASP A 1 76 ? 9.514 -1.057 -18.720 1.00 89.56 76 ASP A CA 1
ATOM 627 C C . ASP A 1 76 ? 9.312 0.409 -19.109 1.00 89.56 76 ASP A C 1
ATOM 629 O O . ASP A 1 76 ? 10.259 1.194 -19.053 1.00 89.56 76 ASP A O 1
ATOM 633 N N . ALA A 1 77 ? 8.080 0.819 -19.436 1.00 90.50 77 ALA A N 1
ATOM 634 C CA . ALA A 1 77 ? 7.759 2.228 -19.654 1.00 90.50 77 ALA A CA 1
ATOM 635 C C . ALA A 1 77 ? 7.999 3.055 -18.379 1.00 90.50 77 ALA A C 1
ATOM 637 O O . ALA A 1 77 ? 8.678 4.083 -18.427 1.00 90.50 77 ALA A O 1
ATOM 638 N N . TYR A 1 78 ? 7.517 2.582 -17.222 1.00 92.25 78 TYR A N 1
ATOM 639 C CA . TYR A 1 78 ? 7.788 3.233 -15.934 1.00 92.25 78 TYR A CA 1
ATOM 640 C C . TYR A 1 78 ? 9.276 3.239 -15.593 1.00 92.25 78 TYR A C 1
ATOM 642 O O . TYR A 1 78 ? 9.801 4.273 -15.188 1.00 92.25 78 TYR A O 1
ATOM 650 N N . LYS A 1 79 ? 9.975 2.124 -15.810 1.00 89.50 79 LYS A N 1
ATOM 651 C CA . LYS A 1 79 ? 11.420 2.006 -15.599 1.00 89.50 79 LYS A CA 1
ATOM 652 C C . LYS A 1 79 ? 12.181 3.038 -16.433 1.00 89.50 79 LYS A C 1
ATOM 654 O O . LYS A 1 79 ? 12.985 3.781 -15.878 1.00 89.50 79 LYS A O 1
ATOM 659 N N . LYS A 1 80 ? 11.883 3.161 -17.730 1.00 89.25 80 LYS A N 1
ATOM 660 C CA . LYS A 1 80 ? 12.482 4.194 -18.591 1.00 89.25 80 LYS A CA 1
ATOM 661 C C . LYS A 1 80 ? 12.195 5.592 -18.066 1.00 89.25 80 LYS A C 1
ATOM 663 O O . LYS A 1 80 ? 13.127 6.352 -17.865 1.00 89.25 80 LYS A O 1
ATOM 668 N N . MET A 1 81 ? 10.952 5.910 -17.716 1.00 89.38 81 MET A N 1
ATOM 669 C CA . MET A 1 81 ? 10.624 7.223 -17.147 1.00 89.38 81 MET A CA 1
ATOM 670 C C . MET A 1 81 ? 11.329 7.507 -15.803 1.00 89.38 81 MET A C 1
ATOM 672 O O . MET A 1 81 ? 11.612 8.663 -15.486 1.00 89.38 81 MET A O 1
ATOM 676 N N . MET A 1 82 ? 11.628 6.478 -15.008 1.00 88.81 82 MET A N 1
ATOM 677 C CA . MET A 1 82 ? 12.338 6.616 -13.732 1.00 88.81 82 MET A CA 1
ATOM 678 C C . MET A 1 82 ? 13.853 6.795 -13.885 1.00 88.81 82 MET A C 1
ATOM 680 O O . MET A 1 82 ? 14.467 7.455 -13.047 1.00 88.81 82 MET A O 1
ATOM 684 N N . TYR A 1 83 ? 14.462 6.198 -14.912 1.00 84.69 83 TYR A N 1
ATOM 685 C CA . TYR A 1 83 ? 15.921 6.158 -15.074 1.00 84.69 83 TYR A CA 1
ATOM 686 C C . TYR A 1 83 ? 16.448 7.002 -16.240 1.00 84.69 83 TYR A C 1
ATOM 688 O O . TYR A 1 83 ? 17.612 7.398 -16.212 1.00 84.69 83 TYR A O 1
ATOM 696 N N . GLU A 1 84 ? 15.631 7.305 -17.250 1.00 85.12 84 GLU A N 1
ATOM 697 C CA . GLU A 1 84 ? 16.007 8.212 -18.333 1.00 85.12 84 GLU A CA 1
ATOM 698 C C . GLU A 1 84 ? 16.016 9.651 -17.822 1.00 85.12 84 GLU A C 1
ATOM 700 O O . GLU A 1 84 ? 15.020 10.182 -17.322 1.00 85.12 84 GLU A O 1
ATOM 705 N N . ILE A 1 85 ? 17.181 10.278 -17.952 1.00 81.06 85 ILE A N 1
ATOM 706 C CA . ILE A 1 85 ? 17.445 11.626 -17.471 1.00 81.06 85 ILE A CA 1
ATOM 707 C C . ILE A 1 85 ? 17.159 12.605 -18.610 1.00 81.06 85 ILE A C 1
ATOM 709 O O . ILE A 1 85 ? 17.667 12.458 -19.723 1.00 81.06 85 ILE A O 1
ATOM 713 N N . LYS A 1 86 ? 16.343 13.623 -18.335 1.00 79.31 86 LYS A N 1
ATOM 714 C CA . LYS A 1 86 ? 16.132 14.745 -19.256 1.00 79.31 86 LYS A CA 1
ATOM 715 C C . LYS A 1 86 ? 17.436 15.539 -19.442 1.00 79.31 86 LYS A C 1
ATOM 717 O O . LYS A 1 86 ? 18.296 15.510 -18.565 1.00 79.31 86 LYS A O 1
ATOM 722 N N . PRO A 1 87 ? 17.555 16.379 -20.486 1.00 76.81 87 PRO A N 1
ATOM 723 C CA . PRO A 1 87 ? 18.715 17.263 -20.665 1.00 76.81 87 PRO A CA 1
ATOM 724 C C . PRO A 1 87 ? 19.008 18.182 -19.462 1.00 76.81 87 PRO A C 1
ATOM 726 O O . PRO A 1 87 ? 20.119 18.674 -19.313 1.00 76.81 87 PRO A O 1
ATOM 729 N N . ASN A 1 88 ? 18.014 18.404 -18.594 1.00 79.62 88 ASN A N 1
ATOM 730 C CA . ASN A 1 88 ? 18.112 19.207 -17.375 1.00 79.62 88 ASN A CA 1
ATOM 731 C C . ASN A 1 88 ? 18.611 18.430 -16.132 1.00 79.62 88 ASN A C 1
ATOM 733 O O . ASN A 1 88 ? 18.620 18.993 -15.041 1.00 79.62 88 ASN A O 1
ATOM 737 N N . GLY A 1 89 ? 18.972 17.148 -16.262 1.00 79.50 89 GLY A N 1
ATOM 738 C CA . GLY A 1 89 ? 19.534 16.341 -15.172 1.00 79.50 89 GLY A CA 1
ATOM 739 C C . GLY A 1 89 ? 18.521 15.659 -14.242 1.00 79.50 89 GLY A C 1
ATOM 740 O O . GLY A 1 89 ? 18.938 14.957 -13.324 1.00 79.50 89 GLY A O 1
ATOM 741 N N . THR A 1 90 ? 17.209 15.807 -14.466 1.00 84.31 90 THR A N 1
ATOM 742 C CA . THR A 1 90 ? 16.166 15.154 -13.643 1.00 84.31 90 THR A CA 1
ATOM 743 C C . THR A 1 90 ? 15.442 14.036 -14.405 1.00 84.31 90 THR A C 1
ATOM 745 O O . THR A 1 90 ? 15.179 14.195 -15.602 1.00 84.31 90 THR A O 1
ATOM 748 N N . PRO A 1 91 ? 15.114 12.899 -13.756 1.00 85.81 91 PRO A N 1
ATOM 749 C CA . PRO A 1 91 ? 14.312 11.851 -14.383 1.00 85.81 91 PRO A CA 1
ATOM 750 C C . PRO A 1 91 ? 12.864 12.314 -14.595 1.00 85.81 91 PRO A C 1
ATOM 752 O O . PRO A 1 91 ? 12.395 13.255 -13.950 1.00 85.81 91 PRO A O 1
ATOM 755 N N . TYR A 1 92 ? 12.127 11.651 -15.490 1.00 86.81 92 TYR A N 1
ATOM 756 C CA . TYR A 1 92 ? 10.710 11.971 -15.713 1.00 86.81 92 TYR A CA 1
ATOM 757 C C . TYR A 1 92 ? 9.848 11.647 -14.490 1.00 86.81 92 TYR A C 1
ATOM 759 O O . TYR A 1 92 ? 8.908 12.385 -14.199 1.00 86.81 92 TYR A O 1
ATOM 767 N N . ILE A 1 93 ? 10.184 10.574 -13.769 1.00 89.19 93 ILE A N 1
ATOM 768 C CA . ILE A 1 93 ? 9.515 10.156 -12.535 1.00 89.19 93 ILE A CA 1
ATOM 769 C C . ILE A 1 93 ? 10.556 10.042 -11.422 1.00 89.19 93 ILE A C 1
ATOM 771 O O . ILE A 1 93 ? 11.397 9.145 -11.430 1.00 89.19 93 ILE A O 1
ATOM 775 N N . GLN A 1 94 ? 10.466 10.922 -10.425 1.00 88.69 94 GLN A N 1
ATOM 776 C CA . GLN A 1 94 ? 11.346 10.919 -9.256 1.00 88.69 94 GLN A CA 1
ATOM 777 C C . GLN A 1 94 ? 10.631 10.327 -8.033 1.00 88.69 94 GLN A C 1
ATOM 779 O O . GLN A 1 94 ? 10.228 11.045 -7.124 1.00 88.69 94 GLN A O 1
ATOM 784 N N . TYR A 1 95 ? 10.473 9.003 -8.014 1.00 89.88 95 TYR A N 1
ATOM 785 C CA . TYR A 1 95 ? 9.848 8.270 -6.906 1.00 89.88 95 TYR A CA 1
ATOM 786 C C . TYR A 1 95 ? 10.604 6.983 -6.582 1.00 89.88 95 TYR A C 1
ATOM 788 O O . TYR A 1 95 ? 11.357 6.455 -7.407 1.00 89.88 95 TYR A O 1
ATOM 796 N N . LYS A 1 96 ? 10.411 6.442 -5.372 1.00 89.69 96 LYS A N 1
ATOM 797 C CA . LYS A 1 96 ? 11.019 5.158 -5.003 1.00 89.69 96 LYS A CA 1
ATOM 798 C C . LYS A 1 96 ? 10.302 4.023 -5.730 1.00 89.69 96 LYS A C 1
ATOM 800 O O . LYS A 1 96 ? 9.081 4.028 -5.860 1.00 89.69 96 LYS A O 1
ATOM 805 N N . ILE A 1 97 ? 11.043 2.967 -6.077 1.00 89.19 97 ILE A N 1
ATOM 806 C CA . ILE A 1 97 ? 10.491 1.753 -6.713 1.00 89.19 97 ILE A CA 1
ATOM 807 C C . ILE A 1 97 ? 9.275 1.213 -5.945 1.00 89.19 97 ILE A C 1
ATOM 809 O O . ILE A 1 97 ? 8.302 0.789 -6.556 1.00 89.19 97 ILE A O 1
ATOM 813 N N . LYS A 1 98 ? 9.303 1.251 -4.604 1.00 90.81 98 LYS A N 1
ATOM 814 C CA . LYS A 1 98 ? 8.182 0.804 -3.760 1.00 90.81 98 LYS A CA 1
ATOM 815 C C . LYS A 1 98 ? 6.895 1.603 -4.005 1.00 90.81 98 LYS A C 1
ATOM 817 O O . LYS A 1 98 ? 5.825 1.010 -4.046 1.00 90.81 98 LYS A O 1
ATOM 822 N N . GLU A 1 99 ? 7.003 2.918 -4.169 1.00 90.88 99 GLU A N 1
ATOM 823 C CA . GLU A 1 99 ? 5.857 3.814 -4.367 1.00 90.88 99 GLU A CA 1
ATOM 824 C C . GLU A 1 99 ? 5.260 3.614 -5.760 1.00 90.88 99 GLU A C 1
ATOM 826 O O . GLU A 1 99 ? 4.054 3.433 -5.895 1.00 90.88 99 GLU A O 1
ATOM 831 N N . VAL A 1 100 ? 6.116 3.518 -6.782 1.00 91.62 100 VAL A N 1
ATOM 832 C CA . VAL A 1 100 ? 5.693 3.215 -8.158 1.00 91.62 100 VAL A CA 1
ATOM 833 C C . VAL A 1 100 ? 5.078 1.814 -8.257 1.00 91.62 100 VAL A C 1
ATOM 835 O O . VAL A 1 100 ? 4.077 1.625 -8.939 1.00 91.62 100 VAL A O 1
ATOM 838 N N . THR A 1 101 ? 5.614 0.837 -7.518 1.00 92.38 101 THR A N 1
ATOM 839 C CA . THR A 1 101 ? 5.037 -0.516 -7.431 1.00 92.38 101 THR A CA 1
ATOM 840 C C . THR A 1 101 ? 3.617 -0.475 -6.867 1.00 92.38 101 THR A C 1
ATOM 842 O O . THR A 1 101 ? 2.719 -1.062 -7.470 1.00 92.38 101 THR A O 1
ATOM 845 N N . LYS A 1 102 ? 3.410 0.226 -5.739 1.00 92.06 102 LYS A N 1
ATOM 846 C CA . LYS A 1 102 ? 2.078 0.405 -5.136 1.00 92.06 102 LYS A CA 1
ATOM 847 C C . LYS A 1 102 ? 1.130 1.058 -6.146 1.00 92.06 102 LYS A C 1
ATOM 849 O O . LYS A 1 102 ? 0.076 0.504 -6.425 1.00 92.06 102 LYS A O 1
ATOM 854 N N . PHE A 1 103 ? 1.565 2.146 -6.785 1.00 91.50 103 PHE A N 1
ATOM 855 C CA . PHE A 1 103 ? 0.776 2.846 -7.798 1.00 91.50 103 PHE A CA 1
ATOM 856 C C . PHE A 1 103 ? 0.323 1.929 -8.944 1.00 91.50 103 PHE A C 1
ATOM 858 O O . PHE A 1 103 ? -0.852 1.940 -9.305 1.00 91.50 103 PHE A O 1
ATOM 865 N N . ILE A 1 104 ? 1.222 1.111 -9.499 1.00 91.69 104 ILE A N 1
ATOM 866 C CA . ILE A 1 104 ? 0.874 0.190 -10.590 1.00 91.69 104 ILE A CA 1
ATOM 867 C C . ILE A 1 104 ? -0.131 -0.871 -10.114 1.00 91.69 104 ILE A C 1
ATOM 869 O O . ILE A 1 104 ? -1.123 -1.111 -10.795 1.00 91.69 104 ILE A O 1
ATOM 873 N N . CYS A 1 105 ? 0.073 -1.475 -8.941 1.00 91.75 105 CYS A N 1
ATOM 874 C CA . CYS A 1 105 ? -0.833 -2.514 -8.427 1.00 91.75 105 CYS A CA 1
ATOM 875 C C . CYS A 1 105 ? -2.225 -1.962 -8.062 1.00 91.75 105 CYS A C 1
ATOM 877 O O . CYS A 1 105 ? -3.239 -2.650 -8.213 1.00 91.75 105 CYS A O 1
ATOM 879 N N . ASP A 1 106 ? -2.277 -0.712 -7.601 1.00 90.38 106 ASP A N 1
ATOM 880 C CA . ASP A 1 106 ? -3.523 -0.052 -7.223 1.00 90.38 106 ASP A CA 1
ATOM 881 C C . ASP A 1 106 ? -4.351 0.352 -8.451 1.00 90.38 106 ASP A C 1
ATOM 883 O O . ASP A 1 106 ? -5.577 0.327 -8.376 1.00 90.38 106 ASP A O 1
ATOM 887 N N . ASN A 1 107 ? -3.709 0.676 -9.581 1.00 91.06 107 ASN A N 1
ATOM 888 C CA . ASN A 1 107 ? -4.377 1.226 -10.767 1.00 91.06 107 ASN A CA 1
ATOM 889 C C . ASN A 1 107 ? -4.543 0.241 -11.933 1.00 91.06 107 ASN A C 1
ATOM 891 O O . ASN A 1 107 ? -5.332 0.527 -12.830 1.00 91.06 107 ASN A O 1
ATOM 895 N N . TYR A 1 108 ? -3.841 -0.894 -11.951 1.00 92.25 108 TYR A N 1
ATOM 896 C CA . TYR A 1 108 ? -3.868 -1.833 -13.077 1.00 92.25 108 TYR A CA 1
ATOM 897 C C . TYR A 1 108 ? -4.224 -3.265 -12.660 1.00 92.25 108 TYR A C 1
ATOM 899 O O . TYR A 1 108 ? -3.996 -3.677 -11.520 1.00 92.25 108 TYR A O 1
ATOM 907 N N . ILE A 1 109 ? -4.774 -4.022 -13.611 1.00 92.19 109 ILE A N 1
ATOM 908 C CA . ILE A 1 109 ? -5.063 -5.460 -13.510 1.00 92.19 109 ILE A CA 1
ATOM 909 C C . ILE A 1 109 ? -4.516 -6.203 -14.732 1.00 92.19 109 ILE A C 1
ATOM 911 O O . ILE A 1 109 ? -4.309 -5.611 -15.794 1.00 92.19 109 ILE A O 1
ATOM 915 N N . ASP A 1 110 ? -4.265 -7.495 -14.553 1.00 89.06 110 ASP A N 1
ATOM 916 C CA . ASP A 1 110 ? -3.714 -8.383 -15.579 1.00 89.06 110 ASP A CA 1
ATOM 917 C C . ASP A 1 110 ? -4.728 -8.707 -16.694 1.00 89.06 110 ASP A C 1
ATOM 919 O O . ASP A 1 110 ? -5.916 -8.397 -16.574 1.00 89.06 110 ASP A O 1
ATOM 923 N N . GLU A 1 111 ? -4.287 -9.397 -17.748 1.00 88.88 111 GLU A N 1
ATOM 924 C CA . GLU A 1 111 ? -5.106 -9.780 -18.909 1.00 88.88 111 GLU A CA 1
ATOM 925 C C . GLU A 1 111 ? -6.353 -10.598 -18.535 1.00 88.88 111 GLU A C 1
ATOM 927 O O . GLU A 1 111 ? -7.381 -10.525 -19.205 1.00 88.88 111 GLU A O 1
ATOM 932 N N . HIS A 1 112 ? -6.294 -11.323 -17.418 1.00 87.12 112 HIS A N 1
ATOM 933 C CA . HIS A 1 112 ? -7.392 -12.127 -16.879 1.00 87.12 112 HI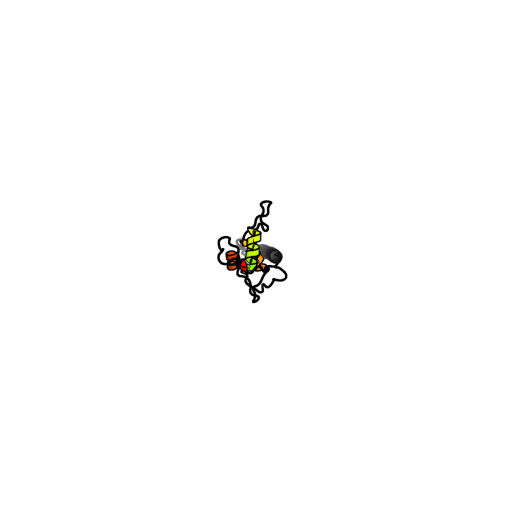S A CA 1
ATOM 934 C C . HIS A 1 112 ? -8.237 -11.396 -15.819 1.00 87.12 112 HIS A C 1
ATOM 936 O O . HIS A 1 112 ? -9.105 -12.006 -15.199 1.00 87.12 112 HIS A O 1
ATOM 942 N N . GLY A 1 113 ? -7.971 -10.111 -15.572 1.00 84.44 113 GLY A N 1
ATOM 943 C CA . GLY A 1 113 ? -8.650 -9.313 -14.546 1.00 84.44 113 GLY A CA 1
ATOM 944 C C . GLY A 1 113 ? -8.148 -9.547 -13.115 1.00 84.44 113 GLY A C 1
ATOM 945 O O . GLY A 1 113 ? -8.772 -9.086 -12.162 1.00 84.44 113 GLY A O 1
ATOM 946 N N . ASN A 1 114 ? -7.023 -10.247 -12.950 1.00 89.25 114 ASN A N 1
ATOM 947 C CA . ASN A 1 114 ? -6.419 -10.519 -11.646 1.00 89.25 114 ASN A CA 1
ATOM 948 C C . ASN A 1 114 ? -5.585 -9.333 -11.139 1.00 89.25 114 ASN A C 1
ATOM 950 O O . ASN A 1 114 ? -5.041 -8.551 -11.923 1.00 89.25 114 ASN A O 1
ATOM 954 N N . GLU A 1 115 ? -5.438 -9.222 -9.816 1.00 90.75 115 GLU A N 1
ATOM 955 C CA . GLU A 1 115 ? -4.545 -8.228 -9.218 1.00 90.75 115 GLU A CA 1
ATOM 956 C C . GLU A 1 115 ? -3.074 -8.538 -9.509 1.00 90.75 115 GLU A C 1
ATOM 958 O O . GLU A 1 115 ? -2.632 -9.690 -9.509 1.00 90.75 115 GLU A O 1
ATOM 963 N N . LEU A 1 116 ? -2.296 -7.480 -9.727 1.00 91.00 116 LEU A N 1
ATOM 964 C CA . LEU A 1 116 ? -0.874 -7.592 -10.010 1.00 91.00 116 LEU A CA 1
ATOM 965 C C . LEU A 1 116 ? -0.089 -7.920 -8.738 1.00 91.00 116 LEU A C 1
ATOM 967 O O . LEU A 1 116 ? -0.269 -7.293 -7.696 1.00 91.00 116 LEU A O 1
ATOM 971 N N . SER A 1 117 ? 0.845 -8.868 -8.837 1.00 90.88 117 SER A N 1
ATOM 972 C CA . SER A 1 117 ? 1.744 -9.205 -7.731 1.00 90.88 117 SER A CA 1
ATOM 973 C C . SER A 1 117 ? 2.771 -8.085 -7.498 1.00 90.88 117 SER A C 1
ATOM 975 O O . SER A 1 117 ? 3.612 -7.839 -8.374 1.00 90.88 117 SER A O 1
ATOM 977 N N . PRO A 1 118 ? 2.805 -7.455 -6.305 1.00 90.88 118 PRO A N 1
ATOM 978 C CA . PRO A 1 118 ? 3.756 -6.383 -6.006 1.00 90.88 118 PRO A CA 1
ATOM 979 C C . PRO A 1 118 ? 5.212 -6.840 -6.103 1.00 90.88 118 PRO A C 1
ATOM 981 O O . PRO A 1 118 ? 6.089 -6.069 -6.492 1.00 90.88 118 PRO A O 1
ATOM 984 N N . LEU A 1 119 ? 5.481 -8.107 -5.766 1.00 89.62 119 LEU A N 1
ATOM 985 C CA . LEU A 1 119 ? 6.815 -8.689 -5.873 1.00 89.62 119 LEU A CA 1
ATOM 986 C C . LEU A 1 119 ? 7.264 -8.727 -7.336 1.00 89.62 119 LEU A C 1
ATOM 988 O O . LEU A 1 119 ? 8.354 -8.257 -7.651 1.00 89.62 119 LEU A O 1
ATOM 992 N N . THR A 1 120 ? 6.394 -9.208 -8.224 1.00 88.44 120 THR A N 1
ATOM 993 C CA . THR A 1 120 ? 6.654 -9.299 -9.664 1.00 88.44 120 THR A CA 1
ATOM 994 C C . THR A 1 120 ? 6.928 -7.922 -10.272 1.00 88.44 120 THR A C 1
ATOM 996 O O . THR A 1 120 ? 7.948 -7.739 -10.938 1.00 88.44 120 THR A O 1
ATOM 999 N N . ILE A 1 121 ? 6.078 -6.930 -9.979 1.00 91.19 121 ILE A N 1
ATOM 1000 C CA . ILE A 1 121 ? 6.247 -5.549 -10.460 1.00 91.19 121 ILE A CA 1
ATOM 1001 C C . ILE A 1 121 ? 7.561 -4.944 -9.954 1.00 91.19 121 ILE A C 1
ATOM 1003 O O . ILE A 1 121 ? 8.328 -4.376 -10.732 1.00 91.19 121 ILE A O 1
ATOM 1007 N N . ARG A 1 122 ? 7.879 -5.120 -8.667 1.00 90.69 122 ARG A N 1
ATOM 1008 C CA . ARG A 1 122 ? 9.131 -4.624 -8.079 1.00 90.69 122 ARG A CA 1
ATOM 1009 C C . ARG A 1 122 ? 10.359 -5.237 -8.745 1.00 90.69 122 ARG A C 1
ATOM 1011 O O . ARG A 1 122 ? 11.361 -4.549 -8.953 1.00 90.69 122 ARG A O 1
ATOM 1018 N N . THR A 1 123 ? 10.295 -6.526 -9.062 1.00 88.31 123 THR A N 1
ATOM 1019 C CA . THR A 1 123 ? 11.372 -7.224 -9.759 1.00 88.31 123 THR A CA 1
ATOM 1020 C C . THR A 1 123 ? 11.558 -6.686 -11.181 1.00 88.31 123 THR A C 1
ATOM 1022 O O . THR A 1 12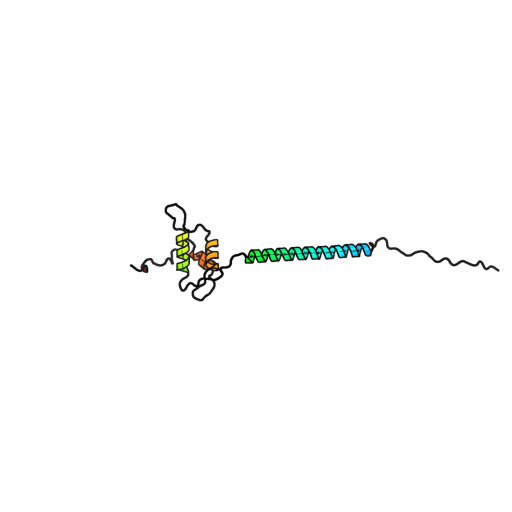3 ? 12.701 -6.550 -11.606 1.00 88.31 123 THR A O 1
ATOM 1025 N N . TYR A 1 124 ? 10.488 -6.344 -11.906 1.00 87.81 124 TYR A N 1
ATOM 1026 C CA . TYR A 1 124 ? 10.603 -5.749 -13.248 1.00 87.81 124 TYR A CA 1
ATOM 1027 C C . TYR A 1 124 ? 11.097 -4.299 -13.236 1.00 87.81 124 TYR A C 1
ATOM 1029 O O . TYR A 1 124 ? 11.932 -3.930 -14.057 1.00 87.81 124 TYR A O 1
ATOM 1037 N N . LEU A 1 125 ? 10.672 -3.499 -12.256 1.00 87.75 125 LEU A N 1
ATOM 1038 C CA . LEU A 1 125 ? 11.156 -2.125 -12.073 1.00 87.75 125 LEU A CA 1
ATOM 1039 C C . LEU A 1 125 ? 12.613 -2.051 -11.590 1.00 87.75 125 LEU A C 1
ATOM 1041 O O . LEU A 1 125 ? 13.208 -0.974 -11.584 1.00 87.75 125 LEU A O 1
ATOM 1045 N N . SER A 1 126 ? 13.192 -3.170 -11.150 1.00 84.75 126 SER A N 1
ATOM 1046 C CA . SER A 1 126 ? 14.572 -3.199 -10.674 1.00 84.75 126 SER A CA 1
ATOM 1047 C C . SER A 1 126 ? 15.560 -3.002 -11.836 1.00 84.75 126 SER A C 1
ATOM 1049 O O . SER A 1 126 ? 15.412 -3.617 -12.894 1.00 84.75 126 SER A O 1
ATOM 1051 N N . PRO A 1 127 ? 16.618 -2.195 -11.648 1.00 70.75 127 PRO A N 1
ATOM 1052 C CA . PRO A 1 127 ? 17.553 -1.842 -12.718 1.00 70.75 127 PRO A CA 1
ATOM 1053 C C . PRO A 1 127 ? 18.443 -3.016 -13.157 1.00 70.75 127 PRO A C 1
ATOM 1055 O O . PRO A 1 127 ? 19.041 -2.963 -14.222 1.00 70.75 127 PRO A O 1
ATOM 1058 N N . THR A 1 128 ? 18.523 -4.083 -12.358 1.00 65.31 128 THR A N 1
ATOM 1059 C CA . THR A 1 128 ? 19.430 -5.222 -12.561 1.00 65.31 128 THR A CA 1
ATOM 1060 C C . THR A 1 128 ? 18.881 -6.335 -13.457 1.00 65.31 128 THR A C 1
ATOM 1062 O O . THR A 1 128 ? 19.630 -7.247 -13.793 1.00 65.31 128 THR A O 1
ATOM 1065 N N . ARG A 1 129 ? 17.601 -6.299 -13.859 1.00 61.06 129 ARG A N 1
ATOM 1066 C CA . ARG A 1 129 ? 17.067 -7.216 -14.883 1.00 61.06 129 ARG A CA 1
ATOM 1067 C C . ARG A 1 129 ? 17.031 -6.506 -16.232 1.00 61.06 129 ARG A C 1
ATOM 1069 O O . ARG A 1 129 ? 16.216 -5.608 -16.415 1.00 61.06 129 ARG A O 1
ATOM 1076 N N . SER A 1 130 ? 17.888 -6.937 -17.151 1.00 53.31 130 SER A N 1
ATOM 1077 C CA . SER A 1 130 ? 17.910 -6.554 -18.575 1.00 53.31 130 SER A CA 1
ATOM 1078 C C . SER A 1 130 ? 17.483 -7.701 -19.509 1.00 53.31 130 SER A C 1
ATOM 1080 O O . SER A 1 130 ? 17.386 -7.535 -20.716 1.00 53.31 130 SER A O 1
ATOM 1082 N N . ASP A 1 131 ? 17.199 -8.885 -18.957 1.00 53.53 131 ASP A N 1
ATOM 1083 C CA . ASP A 1 131 ? 17.008 -10.133 -19.722 1.00 53.53 131 ASP A CA 1
ATOM 1084 C C . ASP A 1 131 ? 15.640 -10.265 -20.422 1.00 53.53 131 ASP A C 1
ATOM 1086 O O . ASP A 1 131 ? 15.375 -11.233 -21.128 1.00 53.53 131 ASP A O 1
ATOM 1090 N N . LYS A 1 132 ? 14.717 -9.327 -20.181 1.00 52.28 132 LYS A N 1
ATOM 1091 C CA . LYS A 1 132 ? 13.366 -9.323 -20.771 1.00 52.28 132 LYS A CA 1
ATOM 1092 C C . LYS A 1 132 ? 12.964 -7.952 -21.309 1.00 52.28 132 LYS A C 1
ATOM 1094 O O . LYS A 1 132 ? 11.769 -7.682 -21.411 1.00 52.28 132 LYS A O 1
ATOM 1099 N N . ASP A 1 133 ? 13.935 -7.101 -21.632 1.00 56.56 133 ASP A N 1
ATOM 1100 C CA . ASP A 1 133 ? 13.622 -5.875 -22.356 1.00 56.56 133 ASP A CA 1
ATOM 1101 C C . ASP A 1 133 ? 13.067 -6.273 -23.740 1.00 56.56 133 ASP A C 1
ATOM 1103 O O . ASP A 1 133 ? 13.660 -7.120 -24.420 1.00 56.56 133 ASP A O 1
ATOM 1107 N N . PRO A 1 134 ? 11.912 -5.736 -24.168 1.00 56.53 134 PRO A N 1
ATOM 1108 C CA . PRO A 1 134 ? 11.334 -6.063 -25.460 1.00 56.53 134 PRO A CA 1
ATOM 1109 C C . PRO A 1 134 ? 12.356 -5.765 -26.561 1.00 56.53 134 PRO A C 1
ATOM 1111 O O . PRO A 1 134 ? 12.790 -4.621 -26.714 1.00 56.53 134 PRO A O 1
ATOM 1114 N N . ASN A 1 135 ? 12.744 -6.803 -27.312 1.00 52.47 135 ASN A N 1
ATOM 1115 C CA . ASN A 1 135 ? 13.747 -6.696 -28.368 1.00 52.47 135 ASN A CA 1
ATOM 1116 C C . ASN A 1 135 ? 13.356 -5.560 -29.326 1.00 52.47 135 ASN A C 1
ATOM 1118 O O . ASN A 1 135 ? 12.211 -5.484 -29.755 1.00 52.47 135 ASN A O 1
ATOM 1122 N N . ASN A 1 136 ? 14.274 -4.653 -29.651 1.00 55.72 136 ASN A N 1
ATOM 1123 C CA . ASN A 1 136 ? 13.958 -3.409 -30.371 1.00 55.72 136 ASN A CA 1
ATOM 1124 C C . ASN A 1 136 ? 13.468 -3.653 -31.824 1.00 55.72 136 ASN A C 1
ATOM 1126 O O . ASN A 1 136 ? 13.050 -2.708 -32.489 1.00 55.72 136 ASN A O 1
ATOM 1130 N N . ASP A 1 137 ? 13.513 -4.905 -32.298 1.00 54.56 137 ASP A N 1
ATOM 1131 C CA . ASP A 1 137 ? 13.163 -5.345 -33.656 1.00 54.56 137 ASP A CA 1
ATOM 1132 C C . ASP A 1 137 ? 11.670 -5.261 -34.009 1.00 54.56 137 ASP A C 1
ATOM 1134 O O . ASP A 1 137 ? 11.339 -5.145 -35.186 1.00 54.56 137 ASP A O 1
ATOM 1138 N N . TRP A 1 138 ? 10.746 -5.286 -33.040 1.00 48.91 138 TRP A N 1
ATOM 1139 C CA . TRP A 1 138 ? 9.306 -5.164 -33.341 1.00 48.91 138 TRP A CA 1
ATOM 1140 C C . TRP A 1 138 ? 8.831 -3.712 -33.467 1.00 48.91 138 TRP A C 1
ATOM 1142 O O . TRP A 1 138 ? 7.637 -3.477 -33.666 1.00 48.91 138 TRP A O 1
ATOM 1152 N N . LYS A 1 139 ? 9.731 -2.720 -33.373 1.00 53.69 139 LYS A N 1
ATOM 1153 C CA . LYS A 1 139 ? 9.376 -1.341 -33.715 1.00 53.69 139 LYS A CA 1
ATOM 1154 C C . LYS A 1 139 ? 8.961 -1.308 -35.177 1.00 53.69 139 LYS A C 1
ATOM 1156 O O . LYS A 1 139 ? 9.793 -1.435 -36.071 1.00 53.69 139 LYS A O 1
ATOM 1161 N N . ILE A 1 140 ? 7.659 -1.137 -35.388 1.00 55.69 140 ILE A N 1
ATOM 1162 C CA . ILE A 1 140 ? 7.052 -0.893 -36.690 1.00 55.69 140 ILE A CA 1
ATOM 1163 C C . ILE A 1 140 ? 7.866 0.225 -37.345 1.00 55.69 140 ILE A C 1
ATOM 1165 O O . ILE A 1 140 ? 7.877 1.358 -36.859 1.00 55.69 140 ILE A O 1
ATOM 1169 N N . LYS A 1 141 ? 8.608 -0.121 -38.402 1.00 51.28 141 LYS A N 1
ATOM 1170 C CA . LYS A 1 141 ? 9.185 0.870 -39.306 1.00 51.28 141 LYS A CA 1
ATOM 1171 C C . LYS A 1 141 ? 7.995 1.564 -39.957 1.00 51.28 141 LYS A C 1
ATOM 1173 O O . LYS A 1 141 ? 7.272 0.922 -40.715 1.00 51.28 141 LYS A O 1
ATOM 1178 N N . LEU A 1 142 ? 7.757 2.809 -39.555 1.00 45.03 142 LEU A N 1
ATOM 1179 C CA . LEU A 1 142 ? 6.806 3.693 -40.215 1.00 45.03 142 LEU A CA 1
ATOM 1180 C C . LEU A 1 142 ? 7.352 4.090 -41.590 1.00 45.03 142 LEU A C 1
ATOM 1182 O O . LEU A 1 142 ? 8.578 4.347 -41.663 1.00 45.03 142 LEU A O 1
#

Foldseek 3Di:
DDDDDDDDDDDDDDDDDPVDDDVVVVVVVVVVVVVVVVVVVVVVVVVVVVVVVVVVVPCQPPAAAEDQDDPLVVLVVVLCQCPPADPVGHGNDPDDLLVVLCVNQSRYAYNVRHGDDSVVSSVSSDPPDPPPDPDPVPPPPD

Mean predicted aligned error: 16.9 Å